Protein AF-A0AA88ISJ6-F1 (afdb_monomer_lite)

Foldseek 3Di:
DEEDDQDEEEEEADLAEDEYEAHAEEYEYEYEQHEYEYEYQHEEY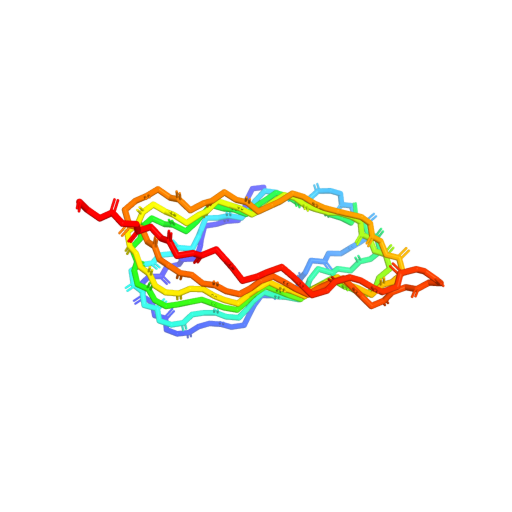EYEYAQEEYEYEYAYYEYEYEYANYYYYYYYHNYFYWYWYHYPDTDTDGDDDDD

Organism: Tachysurus vachellii (NCBI:txid175792)

pLDDT: mean 70.71, std 9.43, range [46.5, 84.38]

Sequence (99 aa):
MFVGGGAEGRLYGGWVEEMFFGGGAEARLYGGKGGGNVCWGRGRGTALWGMGGGNVFWGRGRGKALWGMGGGNVCWGRGRGTALWVGLESSLFKFHSST

Secondary structure (DSSP, 8-state):
-EE--SS-EEEE--SS-EEEEE-SS-EEEEE-TT-EEEEEEEEEEEEEESSS-EEEEEEEEEEEEEESSS-EEEEESS-EEEEEE-SSS-EEEEE----

Radius of gyration: 12.31 Å; chains: 1; bounding box: 25×32×28 Å

Structure (mmCIF, N/CA/C/O backbone):
data_AF-A0AA88ISJ6-F1
#
_entry.id   AF-A0AA88ISJ6-F1
#
loop_
_atom_site.group_PDB
_atom_site.id
_atom_site.type_symbol
_atom_site.label_atom_id
_atom_site.label_alt_id
_atom_site.label_comp_id
_atom_site.label_asym_id
_atom_site.label_entity_id
_atom_site.label_seq_id
_atom_site.pdbx_PDB_ins_code
_atom_site.Cartn_x
_atom_site.Cartn_y
_atom_site.Cartn_z
_atom_site.occupancy
_atom_site.B_iso_or_equiv
_atom_site.auth_seq_id
_atom_site.auth_comp_id
_atom_site.auth_asym_id
_atom_site.auth_atom_id
_atom_site.pdbx_PDB_model_num
ATOM 1 N N . MET A 1 1 ? 5.151 7.468 11.978 1.00 52.34 1 MET A N 1
ATOM 2 C CA . MET A 1 1 ? 4.047 6.505 12.187 1.00 52.34 1 MET A CA 1
ATOM 3 C C . MET A 1 1 ? 2.744 7.234 11.920 1.00 52.34 1 MET A C 1
ATOM 5 O O . MET A 1 1 ? 2.496 8.232 12.580 1.00 52.34 1 MET A O 1
ATOM 9 N N . PHE A 1 2 ? 1.951 6.773 10.952 1.00 60.44 2 PHE A N 1
ATOM 10 C CA . PHE A 1 2 ? 0.643 7.351 10.626 1.00 60.44 2 PHE A CA 1
ATOM 11 C C . PHE A 1 2 ? -0.460 6.320 10.896 1.00 60.44 2 PHE A C 1
ATOM 13 O O . PHE A 1 2 ? -0.362 5.172 10.463 1.00 60.44 2 PHE A O 1
ATOM 20 N N . VAL A 1 3 ? -1.514 6.717 11.610 1.00 61.09 3 VAL A N 1
ATOM 21 C CA . VAL A 1 3 ? -2.679 5.864 11.887 1.00 61.09 3 VAL A CA 1
ATOM 22 C C . VAL A 1 3 ? -3.878 6.465 11.168 1.00 61.09 3 VAL A C 1
ATOM 24 O O . VAL A 1 3 ? -4.308 7.570 11.490 1.00 61.09 3 VAL A O 1
ATOM 27 N N . GLY A 1 4 ? -4.399 5.761 10.164 1.00 57.62 4 GLY A N 1
ATOM 28 C CA . GLY A 1 4 ? -5.610 6.176 9.465 1.00 57.62 4 GLY A CA 1
ATOM 29 C C . GLY A 1 4 ? -6.830 5.926 10.346 1.00 57.62 4 GLY A C 1
ATOM 30 O O . GLY A 1 4 ? -7.136 4.775 10.663 1.00 57.62 4 GLY A O 1
ATOM 31 N N . GLY A 1 5 ? -7.524 6.995 10.743 1.00 48.41 5 GLY A N 1
ATOM 32 C CA . GLY A 1 5 ? -8.836 6.902 11.390 1.00 48.41 5 GLY A CA 1
ATOM 33 C C . GLY A 1 5 ? -9.842 6.182 10.486 1.00 48.41 5 GLY A C 1
ATOM 34 O O . GLY A 1 5 ? -9.687 6.189 9.271 1.00 48.41 5 GLY A O 1
ATOM 35 N N . GLY A 1 6 ? -10.854 5.534 11.073 1.00 54.28 6 GLY A N 1
ATOM 36 C CA . GLY A 1 6 ? -11.773 4.585 10.417 1.00 54.28 6 GLY A CA 1
ATOM 37 C C . GLY A 1 6 ? -12.694 5.117 9.305 1.00 54.28 6 GLY A C 1
ATOM 38 O O . GLY A 1 6 ? -13.729 4.505 9.067 1.00 54.28 6 GLY A O 1
ATOM 39 N N . ALA A 1 7 ? -12.346 6.218 8.643 1.00 55.44 7 ALA A N 1
ATOM 40 C CA . ALA A 1 7 ? -13.016 6.747 7.462 1.00 55.44 7 ALA A CA 1
ATOM 41 C C . ALA A 1 7 ? -12.212 6.431 6.190 1.00 55.44 7 ALA A C 1
ATOM 43 O O . ALA A 1 7 ? -11.010 6.157 6.245 1.00 55.44 7 ALA A O 1
ATOM 44 N N . GLU A 1 8 ? -12.874 6.483 5.035 1.00 65.19 8 GLU A N 1
ATOM 45 C CA . GLU A 1 8 ? -12.186 6.353 3.755 1.00 65.19 8 GLU A CA 1
ATOM 46 C C . GLU A 1 8 ? -11.172 7.486 3.572 1.00 65.19 8 GLU A C 1
ATOM 48 O O . GLU A 1 8 ? -11.498 8.661 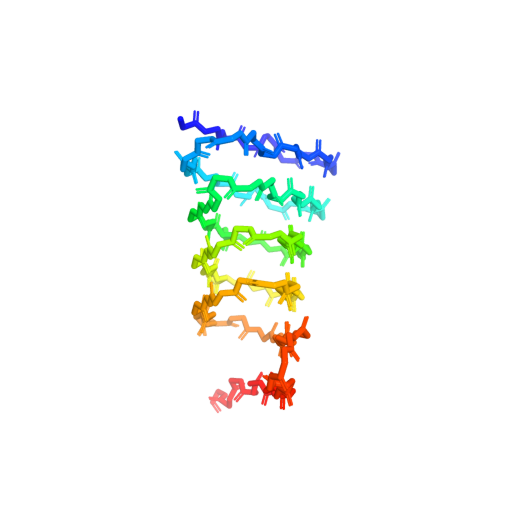3.737 1.00 65.19 8 GLU A O 1
ATOM 53 N N . GLY A 1 9 ? -9.927 7.144 3.243 1.00 65.56 9 GLY A N 1
ATOM 54 C CA . GLY A 1 9 ? -8.834 8.114 3.214 1.00 65.56 9 GLY A CA 1
ATOM 55 C C . GLY A 1 9 ? -7.836 7.863 2.093 1.00 65.56 9 GLY A C 1
ATOM 56 O O . GLY A 1 9 ? -7.626 6.724 1.666 1.00 65.56 9 GLY A O 1
ATOM 57 N N . ARG A 1 10 ? -7.206 8.941 1.616 1.00 73.12 10 ARG A N 1
ATOM 58 C CA . ARG A 1 10 ? -5.986 8.878 0.803 1.00 73.12 10 ARG A CA 1
ATOM 59 C C . ARG A 1 10 ? -4.817 9.328 1.661 1.00 73.12 10 ARG A C 1
ATOM 61 O O . ARG A 1 10 ? -4.861 10.424 2.208 1.00 73.12 10 ARG A O 1
ATOM 68 N N . LEU A 1 11 ? -3.786 8.503 1.755 1.00 71.00 11 LEU A N 1
ATOM 69 C CA . LEU A 1 11 ? -2.513 8.896 2.347 1.00 71.00 11 LEU A CA 1
ATOM 70 C C . LEU A 1 11 ? -1.414 8.851 1.292 1.00 71.00 11 LEU A C 1
ATOM 72 O O . LEU A 1 11 ? -1.422 7.981 0.421 1.00 71.00 11 LEU A O 1
ATOM 76 N N . TYR A 1 12 ? -0.466 9.774 1.405 1.00 72.25 12 TYR A N 1
ATOM 77 C CA . TYR A 1 12 ? 0.698 9.873 0.535 1.00 72.25 12 TYR A CA 1
ATOM 78 C C . TYR A 1 12 ? 1.947 9.745 1.399 1.00 72.25 12 TYR A C 1
ATOM 80 O O . TYR A 1 12 ? 2.118 10.527 2.330 1.00 72.25 12 TYR A O 1
ATOM 88 N N . GLY A 1 13 ? 2.777 8.749 1.107 1.00 65.81 13 GLY A N 1
ATOM 89 C CA . GLY A 1 13 ? 4.081 8.578 1.731 1.00 65.81 13 GLY A CA 1
ATOM 90 C C . GLY A 1 13 ? 5.148 9.384 1.003 1.00 65.81 13 GLY A C 1
ATOM 91 O O . GLY A 1 13 ? 5.095 9.535 -0.222 1.00 65.81 13 GLY A O 1
ATOM 92 N N . GLY A 1 14 ? 6.104 9.920 1.755 1.00 65.69 14 GLY A N 1
ATOM 93 C CA . GLY A 1 14 ? 7.147 10.793 1.232 1.00 65.69 14 GLY A CA 1
ATOM 94 C C . GLY A 1 14 ? 8.390 10.072 0.695 1.00 65.69 14 GLY A C 1
ATOM 95 O O . GLY A 1 14 ? 8.355 8.970 0.140 1.00 65.69 14 GLY A O 1
ATOM 96 N N . TRP A 1 15 ? 9.527 10.750 0.841 1.00 65.50 15 TRP A N 1
ATOM 97 C CA . TRP A 1 15 ? 10.866 10.260 0.483 1.00 65.50 15 TRP A CA 1
ATOM 98 C C . TRP A 1 15 ? 11.499 9.378 1.561 1.00 65.50 15 TRP A C 1
ATOM 100 O O . TRP A 1 15 ? 12.598 8.873 1.362 1.00 65.50 15 TRP A O 1
ATOM 110 N N . VAL A 1 16 ? 10.813 9.200 2.687 1.00 61.22 16 VAL A N 1
ATOM 111 C CA . VAL A 1 16 ? 11.276 8.433 3.843 1.00 61.22 16 VAL A CA 1
ATOM 112 C C . VAL A 1 16 ? 10.442 7.170 4.014 1.00 61.22 16 VAL A C 1
ATOM 114 O O . VAL A 1 16 ? 9.285 7.125 3.594 1.00 61.22 16 VAL A O 1
ATOM 117 N N . GLU A 1 17 ? 11.036 6.152 4.634 1.00 68.69 17 GLU A N 1
ATOM 118 C CA . GLU A 1 17 ? 10.319 4.943 5.025 1.00 68.69 17 GLU A CA 1
ATOM 119 C C . GLU A 1 17 ? 9.297 5.262 6.116 1.00 68.69 17 GLU A C 1
ATOM 121 O O . GLU A 1 17 ? 9.627 5.776 7.187 1.00 68.69 17 GLU A O 1
ATOM 126 N N . GLU A 1 18 ? 8.036 4.933 5.860 1.00 69.38 18 GLU A N 1
ATOM 127 C CA . GLU A 1 18 ? 6.944 5.216 6.786 1.00 69.38 18 GLU A CA 1
ATOM 128 C C . GLU A 1 18 ? 6.188 3.941 7.159 1.00 69.38 18 GLU A C 1
ATOM 130 O O . GLU A 1 18 ? 6.017 3.031 6.347 1.00 69.38 18 GLU A O 1
ATOM 135 N N . MET A 1 19 ? 5.704 3.882 8.404 1.00 68.88 19 MET A N 1
ATOM 136 C CA . MET A 1 19 ? 4.786 2.839 8.862 1.00 68.88 19 MET A CA 1
ATOM 137 C C . MET A 1 19 ? 3.356 3.385 8.942 1.00 68.88 19 MET A C 1
ATOM 139 O O . MET A 1 19 ? 3.114 4.367 9.659 1.00 68.88 19 MET A O 1
ATOM 143 N N . PHE A 1 20 ? 2.424 2.733 8.240 1.00 72.06 20 PHE A N 1
ATOM 144 C CA . PHE A 1 20 ? 1.004 3.092 8.202 1.00 72.06 20 PHE A CA 1
ATOM 145 C C . PHE A 1 20 ? 0.103 1.979 8.743 1.00 72.06 20 PHE A C 1
ATOM 147 O O . PHE A 1 20 ? 0.252 0.813 8.376 1.00 72.06 20 PHE A O 1
ATOM 154 N N . PHE A 1 21 ? -0.892 2.354 9.547 1.00 70.44 21 PHE A N 1
ATOM 155 C CA . PHE A 1 21 ? -1.961 1.456 9.980 1.00 70.44 21 PHE A CA 1
ATOM 156 C C . PHE A 1 21 ? -3.295 1.854 9.342 1.00 70.44 21 PHE A C 1
ATOM 158 O O . PHE A 1 21 ? -3.842 2.917 9.637 1.00 70.44 21 PHE A O 1
ATOM 165 N N . GLY A 1 22 ? -3.815 0.987 8.470 1.00 63.16 22 GLY A N 1
ATOM 166 C CA . GLY A 1 22 ? -5.130 1.127 7.853 1.00 63.16 22 GLY A CA 1
ATOM 167 C C . GLY A 1 22 ? -6.236 0.699 8.817 1.00 63.16 22 GLY A C 1
ATOM 168 O O . GLY A 1 22 ? -6.276 -0.460 9.248 1.00 63.16 22 GLY A O 1
ATOM 169 N N . GLY A 1 23 ? -7.113 1.645 9.164 1.00 61.28 23 GLY A N 1
ATOM 170 C CA . GLY A 1 23 ? -8.328 1.411 9.946 1.00 61.28 23 GLY A CA 1
ATOM 171 C C . GLY A 1 23 ? -9.384 0.579 9.201 1.00 61.28 23 GLY A C 1
ATOM 172 O O . GLY A 1 23 ? -9.180 0.154 8.074 1.00 61.28 23 GLY A O 1
ATOM 173 N N . GLY A 1 24 ? -10.534 0.335 9.837 1.00 61.41 24 GLY A N 1
ATOM 174 C CA . GLY A 1 24 ? -11.566 -0.617 9.385 1.00 61.41 24 GLY A CA 1
ATOM 175 C C . GLY A 1 24 ? -12.281 -0.350 8.042 1.00 61.41 24 GLY A C 1
ATOM 176 O O . GLY A 1 24 ? -13.066 -1.204 7.623 1.00 61.41 24 GLY A O 1
ATOM 177 N N . ALA A 1 25 ? -12.058 0.800 7.397 1.00 65.25 25 ALA A N 1
ATOM 178 C CA . ALA A 1 25 ? -12.787 1.294 6.215 1.00 65.25 25 ALA A CA 1
ATOM 179 C C . ALA A 1 25 ? -11.908 1.354 4.954 1.00 65.25 25 ALA A C 1
ATOM 181 O O . ALA A 1 25 ? -10.699 1.199 5.050 1.00 65.25 25 ALA A O 1
ATOM 182 N N . GLU A 1 26 ? -12.487 1.569 3.765 1.00 72.31 26 GLU A N 1
ATOM 183 C CA . GLU A 1 26 ? -11.718 1.559 2.511 1.00 72.31 26 GLU A CA 1
ATOM 184 C C . GLU A 1 26 ? -10.693 2.695 2.410 1.00 72.31 26 GLU A C 1
ATOM 186 O O . GLU A 1 26 ? -11.065 3.853 2.292 1.00 72.31 26 GLU A O 1
ATOM 191 N N . ALA A 1 27 ? -9.393 2.402 2.372 1.00 73.31 27 ALA A N 1
ATOM 192 C CA . ALA A 1 27 ? -8.376 3.450 2.225 1.00 73.31 27 ALA A CA 1
ATOM 193 C C . ALA A 1 27 ? -7.333 3.121 1.161 1.00 73.31 27 ALA A C 1
ATOM 195 O O . ALA A 1 27 ? -7.059 1.964 0.819 1.00 73.31 27 ALA A O 1
ATOM 196 N N . ARG A 1 28 ? -6.781 4.194 0.598 1.00 78.62 28 ARG A N 1
ATOM 197 C CA . ARG A 1 28 ? -5.777 4.162 -0.458 1.00 78.62 28 ARG A CA 1
ATOM 198 C C . ARG A 1 28 ? -4.499 4.804 0.058 1.00 78.62 28 ARG A C 1
ATOM 200 O O . ARG A 1 28 ? -4.521 5.949 0.497 1.00 78.62 28 ARG A O 1
ATOM 207 N N . LEU A 1 29 ? -3.397 4.077 -0.013 1.00 78.12 29 LEU A N 1
ATOM 208 C CA . LEU A 1 29 ? -2.073 4.602 0.286 1.00 78.12 29 LEU A CA 1
ATOM 209 C C . LE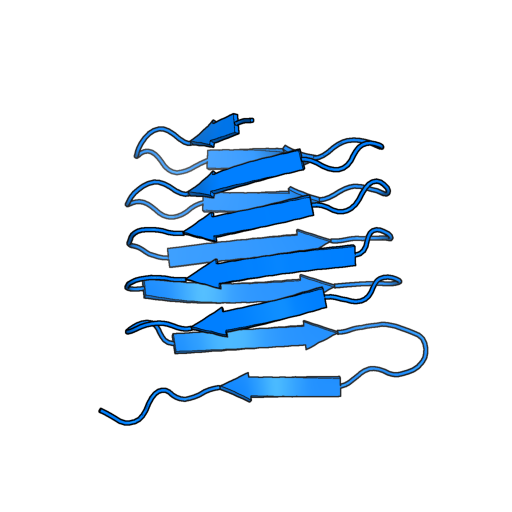U A 1 29 ? -1.258 4.692 -1.000 1.00 78.12 29 LEU A C 1
ATOM 211 O O . LEU A 1 29 ? -1.238 3.745 -1.784 1.00 78.12 29 LEU A O 1
ATOM 215 N N . TYR A 1 30 ? -0.560 5.807 -1.166 1.00 77.81 30 TYR A N 1
ATOM 216 C CA . TYR A 1 30 ? 0.379 6.059 -2.248 1.00 77.81 30 TYR A CA 1
ATOM 217 C C . TYR A 1 30 ? 1.765 6.286 -1.648 1.00 77.81 30 TYR A C 1
ATOM 219 O O . TYR A 1 30 ? 2.073 7.377 -1.189 1.00 77.81 30 TYR A O 1
ATOM 227 N N . GLY A 1 31 ? 2.594 5.253 -1.603 1.00 71.06 31 GLY A N 1
ATOM 228 C CA . GLY A 1 31 ? 3.982 5.345 -1.190 1.00 71.06 31 GLY A CA 1
ATOM 229 C C . GLY A 1 31 ? 4.854 6.019 -2.250 1.00 71.06 31 GLY A C 1
ATOM 230 O O . GLY A 1 31 ? 4.815 5.675 -3.437 1.00 71.06 31 GLY A O 1
ATOM 231 N N . GLY A 1 32 ? 5.645 6.991 -1.801 1.00 68.12 32 GLY A N 1
ATOM 232 C CA . GLY A 1 32 ? 6.634 7.695 -2.605 1.00 68.12 32 GLY A CA 1
ATOM 233 C C . GLY A 1 32 ? 7.928 6.902 -2.794 1.00 68.12 32 GLY A C 1
ATOM 234 O O . GLY A 1 32 ? 7.960 5.668 -2.760 1.00 68.12 32 GLY A O 1
ATOM 235 N N . LYS A 1 33 ? 9.027 7.626 -3.024 1.00 70.56 33 LYS A N 1
ATOM 236 C CA . LYS A 1 33 ? 10.345 7.035 -3.298 1.00 70.56 33 LYS A CA 1
ATOM 237 C C . LYS A 1 33 ? 10.965 6.354 -2.071 1.00 70.56 33 LYS A C 1
ATOM 239 O O . LYS A 1 33 ? 11.793 5.471 -2.243 1.00 70.56 33 LYS A O 1
ATOM 244 N N . GLY A 1 34 ? 10.545 6.747 -0.866 1.00 67.31 34 GLY A N 1
ATOM 245 C CA . GLY A 1 34 ? 11.100 6.256 0.396 1.00 67.31 34 GLY A CA 1
ATOM 246 C C . GLY A 1 34 ? 10.711 4.833 0.763 1.00 67.31 34 GLY A C 1
ATOM 247 O O . GLY A 1 34 ? 11.348 4.249 1.621 1.00 67.31 34 GLY A O 1
ATOM 248 N N . GLY A 1 35 ? 9.701 4.250 0.114 1.00 70.00 35 GLY A N 1
ATOM 249 C CA . GLY A 1 35 ? 9.204 2.949 0.544 1.00 70.00 35 GLY A CA 1
ATOM 250 C C . GLY A 1 35 ? 8.456 3.001 1.882 1.00 70.00 35 GLY A C 1
ATOM 251 O O . GLY A 1 35 ? 8.225 4.073 2.432 1.00 70.00 35 GLY A O 1
ATOM 252 N N . GLY A 1 36 ? 7.977 1.866 2.388 1.00 76.50 36 GLY A N 1
ATOM 253 C CA . GLY A 1 36 ? 7.296 1.842 3.690 1.00 76.50 36 GLY A CA 1
ATOM 254 C C . GLY A 1 36 ? 6.542 0.557 4.014 1.00 76.50 36 GLY A C 1
ATOM 255 O O . GLY A 1 36 ? 6.288 -0.275 3.147 1.00 76.50 36 GLY A O 1
ATOM 256 N N . ASN A 1 37 ? 6.155 0.400 5.278 1.00 78.62 37 ASN A N 1
ATOM 257 C CA . ASN A 1 37 ? 5.411 -0.761 5.761 1.00 78.62 37 ASN A CA 1
ATOM 258 C C . ASN A 1 37 ? 3.971 -0.388 6.098 1.00 78.62 37 ASN A C 1
ATOM 260 O O . ASN A 1 37 ? 3.699 0.632 6.729 1.00 78.62 37 ASN A O 1
ATOM 264 N N . VAL A 1 38 ? 3.029 -1.235 5.709 1.00 78.06 38 VAL A N 1
ATOM 265 C CA . VAL A 1 38 ? 1.605 -0.961 5.872 1.00 78.06 38 VAL A CA 1
ATOM 266 C C . VAL A 1 38 ? 0.909 -2.144 6.507 1.00 78.06 38 VAL A C 1
ATOM 268 O O . VAL A 1 38 ? 1.013 -3.264 6.024 1.00 78.06 38 VAL A O 1
ATOM 271 N N . CYS A 1 39 ? 0.128 -1.883 7.546 1.00 78.12 39 CYS A N 1
ATOM 272 C CA . CYS A 1 39 ? -0.661 -2.887 8.238 1.00 78.12 39 CYS A CA 1
ATOM 273 C C . CYS A 1 39 ? -2.141 -2.515 8.199 1.00 78.12 39 CYS A C 1
ATOM 275 O O . CYS A 1 39 ? -2.583 -1.549 8.813 1.00 78.12 39 CYS A O 1
ATOM 277 N N . TRP A 1 40 ? -2.929 -3.315 7.498 1.00 76.56 40 TRP A N 1
ATOM 278 C CA . TRP A 1 40 ? -4.379 -3.223 7.449 1.00 76.56 40 TRP A CA 1
ATOM 279 C C . TRP A 1 40 ? -5.002 -4.168 8.466 1.00 76.56 40 TRP A C 1
ATOM 281 O O . TRP A 1 40 ? -4.898 -5.385 8.324 1.00 76.56 40 TRP A O 1
ATOM 291 N N . GLY A 1 41 ? -5.681 -3.630 9.479 1.00 70.44 41 GLY A N 1
ATOM 292 C CA . GLY A 1 41 ? -6.323 -4.458 10.504 1.00 70.44 41 GLY A CA 1
ATOM 293 C C . GLY A 1 41 ? -7.560 -5.182 9.968 1.00 70.44 41 GLY A C 1
ATOM 294 O O . GLY A 1 41 ? -7.638 -6.415 9.968 1.00 70.44 41 GLY A O 1
ATOM 295 N N . ARG A 1 42 ? -8.537 -4.414 9.476 1.00 72.50 42 ARG A N 1
ATOM 296 C CA . ARG A 1 42 ? -9.804 -4.925 8.940 1.00 72.50 42 ARG A CA 1
ATOM 297 C C . ARG A 1 42 ? -10.258 -4.070 7.753 1.00 72.50 42 ARG A C 1
ATOM 299 O O . ARG A 1 42 ? -9.955 -2.890 7.731 1.00 72.50 42 ARG A O 1
ATOM 306 N N . GLY A 1 43 ? -10.987 -4.641 6.794 1.00 73.38 43 GLY A N 1
ATOM 307 C CA . GLY A 1 43 ? -11.623 -3.866 5.714 1.00 73.38 43 GLY A CA 1
ATOM 308 C C . GLY A 1 43 ? -10.998 -4.058 4.333 1.00 73.38 43 GL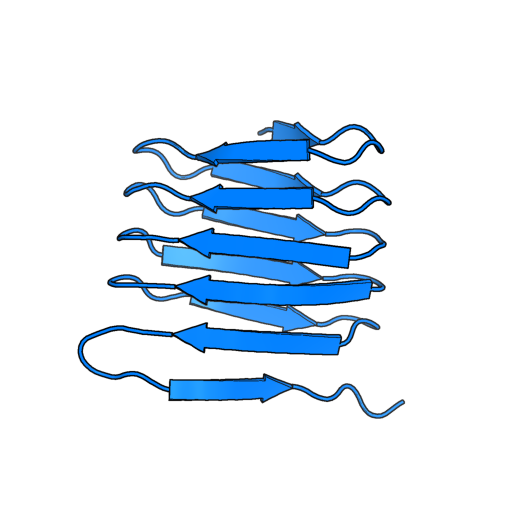Y A C 1
ATOM 309 O O . GLY A 1 43 ? -10.387 -5.092 4.050 1.00 73.38 43 GLY A O 1
ATOM 310 N N . ARG A 1 44 ? -11.221 -3.105 3.428 1.00 75.56 44 ARG A N 1
ATOM 311 C CA . ARG A 1 44 ? -10.672 -3.132 2.068 1.00 75.56 44 ARG A CA 1
ATOM 312 C C . ARG A 1 44 ? -9.603 -2.066 1.910 1.00 75.56 44 ARG A C 1
ATOM 314 O O . ARG A 1 44 ? -9.732 -0.996 2.469 1.00 75.56 44 ARG A O 1
ATOM 321 N N . GLY A 1 45 ? -8.540 -2.341 1.166 1.00 76.50 45 GLY A N 1
ATOM 322 C CA . GLY A 1 45 ? -7.457 -1.369 1.027 1.00 76.50 45 GLY A CA 1
ATOM 323 C C . GLY A 1 45 ? -6.739 -1.475 -0.301 1.00 76.50 45 GLY A C 1
ATOM 324 O O . GLY A 1 45 ? -6.683 -2.545 -0.906 1.00 76.50 45 GLY A O 1
ATOM 325 N N . THR A 1 46 ? -6.182 -0.363 -0.764 1.00 82.12 46 THR A N 1
ATOM 326 C CA . THR A 1 46 ? -5.258 -0.353 -1.900 1.00 82.12 46 THR A CA 1
ATOM 327 C C . THR A 1 46 ? -3.966 0.339 -1.489 1.00 82.12 46 THR A C 1
ATOM 329 O O . THR A 1 46 ? -4.012 1.460 -0.996 1.00 82.12 46 THR A O 1
ATOM 332 N N . ALA A 1 47 ? -2.825 -0.311 -1.688 1.00 79.81 47 ALA A N 1
ATOM 333 C CA . ALA A 1 47 ? -1.509 0.284 -1.485 1.00 79.81 47 ALA A CA 1
ATOM 334 C C . ALA A 1 47 ? -0.764 0.329 -2.824 1.00 79.81 47 ALA A C 1
ATOM 336 O O . ALA A 1 47 ? -0.672 -0.688 -3.509 1.00 79.81 47 ALA A O 1
ATOM 337 N N . LEU A 1 48 ? -0.281 1.506 -3.209 1.00 77.38 48 LEU A N 1
ATOM 338 C CA . LEU A 1 48 ? 0.500 1.748 -4.420 1.00 77.38 48 LEU A CA 1
ATOM 339 C C . LEU A 1 48 ? 1.867 2.303 -4.030 1.00 77.38 48 LEU A C 1
ATOM 341 O O . LEU A 1 48 ? 1.906 3.311 -3.341 1.00 77.38 48 LEU A O 1
ATOM 345 N N . TRP A 1 49 ? 2.958 1.736 -4.533 1.00 79.00 49 TRP A N 1
ATOM 346 C CA . TRP A 1 49 ? 4.288 2.349 -4.495 1.00 79.00 49 TRP A CA 1
ATOM 347 C C . TRP A 1 49 ? 4.798 2.613 -5.907 1.00 79.00 49 TRP A C 1
ATOM 349 O O . TRP A 1 49 ? 4.733 1.737 -6.764 1.00 79.00 49 TRP A O 1
ATOM 359 N N . GLY A 1 50 ? 5.315 3.820 -6.149 1.00 68.94 50 GLY A N 1
ATOM 360 C CA . GLY A 1 50 ? 5.832 4.218 -7.465 1.00 68.94 50 GLY A CA 1
ATOM 361 C C . GLY A 1 50 ? 7.272 3.763 -7.729 1.00 68.94 50 GLY A C 1
ATOM 362 O O . GLY A 1 50 ? 7.528 3.014 -8.667 1.00 68.94 50 GLY A O 1
ATOM 363 N N . MET A 1 51 ? 8.214 4.223 -6.902 1.00 69.19 51 MET A N 1
ATOM 364 C CA . MET A 1 51 ? 9.649 3.899 -7.012 1.00 69.19 51 MET A CA 1
ATOM 365 C C . MET A 1 51 ? 10.210 3.215 -5.760 1.00 69.19 51 MET A C 1
ATOM 367 O O . MET A 1 51 ? 11.212 2.517 -5.856 1.00 69.19 51 MET A O 1
ATOM 371 N N . GLY A 1 52 ? 9.596 3.429 -4.593 1.00 69.31 52 GLY A N 1
ATOM 372 C CA . GLY A 1 52 ? 10.029 2.818 -3.338 1.00 69.31 52 GLY A CA 1
ATOM 373 C C . GLY A 1 52 ? 9.531 1.383 -3.180 1.00 69.31 52 GLY A C 1
ATOM 374 O O . GLY A 1 52 ? 8.538 0.983 -3.788 1.00 69.31 52 GLY A O 1
ATOM 375 N N . GLY A 1 53 ? 10.218 0.611 -2.342 1.00 73.00 53 GLY A N 1
ATOM 376 C CA . GLY A 1 53 ? 9.783 -0.723 -1.947 1.00 73.00 53 GLY A CA 1
ATOM 377 C C . GLY A 1 53 ? 9.017 -0.728 -0.627 1.00 73.00 53 GLY A C 1
ATOM 378 O O . GLY A 1 53 ? 9.186 0.163 0.193 1.00 73.00 53 GLY A O 1
ATOM 379 N N . GLY A 1 54 ? 8.159 -1.710 -0.379 1.00 76.06 54 GLY A N 1
ATOM 380 C CA . GLY A 1 54 ? 7.389 -1.714 0.865 1.00 76.06 54 GLY A CA 1
ATOM 381 C C . GLY A 1 54 ? 6.760 -3.048 1.194 1.00 76.06 54 GLY A C 1
ATOM 382 O O . GLY A 1 54 ? 6.537 -3.852 0.298 1.00 76.06 54 GLY A O 1
ATOM 383 N N . ASN A 1 55 ? 6.459 -3.301 2.465 1.00 79.56 55 ASN A N 1
ATOM 384 C CA . ASN A 1 55 ? 5.734 -4.507 2.854 1.00 79.56 55 ASN A CA 1
ATOM 385 C C . ASN A 1 55 ? 4.301 -4.157 3.233 1.00 79.56 55 ASN A C 1
ATOM 387 O O . ASN A 1 55 ? 4.063 -3.177 3.939 1.00 79.56 55 ASN A O 1
ATOM 391 N N . VAL A 1 56 ? 3.338 -4.975 2.809 1.00 78.50 56 VAL A N 1
ATOM 392 C CA . VAL A 1 56 ? 1.948 -4.814 3.238 1.00 78.50 56 VAL A CA 1
ATOM 393 C C . VAL A 1 56 ? 1.419 -6.064 3.902 1.00 78.50 56 VAL A C 1
ATOM 395 O O . VAL A 1 56 ? 1.480 -7.157 3.348 1.00 78.50 56 VAL A O 1
ATOM 398 N N . PHE A 1 57 ? 0.812 -5.877 5.063 1.00 79.12 57 PHE A N 1
ATOM 399 C CA . PHE A 1 57 ? 0.067 -6.893 5.775 1.00 79.12 57 PHE A CA 1
ATOM 400 C C . PHE A 1 57 ? -1.428 -6.565 5.774 1.00 79.12 57 PHE A C 1
ATOM 402 O O . PHE A 1 57 ? -1.825 -5.457 6.126 1.00 79.12 57 PHE A O 1
ATOM 409 N N . TRP A 1 58 ? -2.272 -7.544 5.447 1.00 80.25 58 TRP A N 1
ATOM 410 C CA . TRP A 1 58 ? -3.724 -7.479 5.632 1.00 80.25 58 TRP A CA 1
ATOM 411 C C . TRP A 1 58 ? -4.185 -8.528 6.640 1.00 80.25 58 TRP A C 1
ATOM 413 O O . TRP A 1 58 ? -4.208 -9.717 6.334 1.00 80.25 58 TRP A O 1
ATOM 423 N N . GLY A 1 59 ? -4.647 -8.089 7.809 1.00 73.94 59 GLY A N 1
ATOM 424 C CA . GLY A 1 59 ? -5.172 -8.946 8.870 1.00 73.94 59 GLY A CA 1
ATOM 425 C C . GLY A 1 59 ? -6.477 -9.642 8.481 1.00 73.94 59 GLY A C 1
ATOM 426 O O . GLY A 1 59 ? -6.518 -10.866 8.351 1.00 73.94 59 GLY A O 1
ATOM 427 N N . ARG A 1 60 ? -7.565 -8.884 8.285 1.00 74.81 60 ARG A N 1
ATOM 428 C CA . ARG A 1 60 ? -8.893 -9.436 7.954 1.00 74.81 60 ARG A CA 1
ATOM 429 C C . ARG A 1 60 ? -9.617 -8.576 6.918 1.00 74.81 60 ARG A C 1
ATOM 431 O O . ARG A 1 60 ? -10.289 -7.608 7.263 1.00 74.81 60 ARG A O 1
ATOM 438 N N . GLY A 1 61 ? -9.515 -8.920 5.636 1.00 74.81 61 GLY A N 1
ATOM 439 C CA . GLY A 1 61 ? -10.021 -8.020 4.601 1.00 74.81 61 GLY A CA 1
ATOM 440 C C . GLY A 1 61 ? -9.680 -8.386 3.166 1.00 74.81 61 GLY A C 1
ATOM 441 O O . GLY A 1 61 ? -9.154 -9.466 2.908 1.00 74.81 61 GLY A O 1
ATOM 442 N N . ARG A 1 62 ? -9.990 -7.486 2.225 1.00 79.00 62 ARG A N 1
ATOM 443 C CA . ARG A 1 62 ? -9.545 -7.628 0.833 1.00 79.00 62 ARG A CA 1
ATOM 444 C C . ARG A 1 62 ? -8.626 -6.493 0.424 1.00 79.00 62 ARG A C 1
ATOM 446 O O . ARG A 1 62 ? -9.002 -5.339 0.562 1.00 79.00 62 ARG A O 1
ATOM 453 N N . GLY A 1 63 ? -7.461 -6.807 -0.118 1.00 78.88 63 GLY A N 1
ATOM 454 C CA . GLY A 1 63 ? -6.501 -5.777 -0.497 1.00 78.88 63 GLY A CA 1
ATOM 455 C C . GLY A 1 63 ? -6.016 -5.887 -1.927 1.00 78.88 63 GLY A C 1
ATOM 456 O O . GLY A 1 63 ? -6.069 -6.950 -2.553 1.00 78.88 63 GLY A O 1
ATOM 457 N N . LYS A 1 64 ? -5.507 -4.766 -2.422 1.00 83.69 64 LYS A N 1
ATOM 458 C CA . LYS A 1 64 ? -4.683 -4.706 -3.623 1.00 83.69 64 LYS A CA 1
ATOM 459 C C . LYS A 1 64 ? -3.374 -4.020 -3.268 1.00 83.69 64 LYS A C 1
ATOM 461 O O . LYS A 1 64 ? -3.397 -2.953 -2.660 1.00 83.69 64 LYS A O 1
ATOM 466 N N . ALA A 1 65 ? -2.260 -4.621 -3.652 1.00 80.81 65 ALA A N 1
ATOM 467 C CA . ALA A 1 65 ? -0.951 -4.001 -3.548 1.00 80.81 65 ALA A CA 1
ATOM 468 C C . ALA A 1 65 ? -0.320 -3.903 -4.938 1.00 80.81 65 ALA A C 1
ATOM 470 O O . ALA A 1 65 ? -0.405 -4.849 -5.723 1.00 80.81 65 ALA A O 1
ATOM 471 N N . LEU A 1 66 ? 0.260 -2.750 -5.244 1.00 80.56 66 LEU A N 1
ATOM 472 C CA . LEU A 1 66 ? 0.956 -2.487 -6.494 1.00 80.56 66 LEU A CA 1
ATOM 473 C C . LEU A 1 66 ? 2.302 -1.834 -6.187 1.00 80.56 66 LEU A C 1
ATOM 475 O O . LEU A 1 66 ? 2.332 -0.812 -5.506 1.00 80.56 66 LEU A O 1
ATOM 479 N N . TRP A 1 67 ? 3.382 -2.375 -6.737 1.00 81.50 67 TRP A N 1
ATOM 480 C CA . TRP A 1 67 ? 4.699 -1.737 -6.738 1.00 81.50 67 TRP A CA 1
ATOM 481 C C . TRP A 1 67 ? 5.140 -1.474 -8.172 1.00 81.50 67 TRP A C 1
ATOM 483 O O . TRP A 1 67 ? 4.987 -2.351 -9.013 1.00 81.50 67 TRP A O 1
ATOM 493 N N . GLY A 1 68 ? 5.657 -0.279 -8.452 1.00 75.06 68 GLY A N 1
ATOM 494 C CA . GLY A 1 68 ? 6.261 0.093 -9.730 1.00 75.06 68 GLY A CA 1
ATOM 495 C C . GLY A 1 68 ? 7.724 -0.356 -9.817 1.00 75.06 68 GLY A C 1
ATOM 496 O O . GLY A 1 68 ? 8.030 -1.542 -9.826 1.00 75.06 68 GLY A O 1
ATOM 497 N N . MET A 1 69 ? 8.656 0.601 -9.810 1.00 73.56 69 MET A N 1
ATOM 498 C CA . MET A 1 69 ? 10.110 0.354 -9.872 1.00 73.56 69 MET A CA 1
ATOM 499 C C . MET A 1 69 ? 10.738 -0.129 -8.544 1.00 73.56 69 MET A C 1
ATOM 501 O O . MET A 1 69 ? 11.954 -0.072 -8.384 1.00 73.56 69 MET A O 1
ATOM 505 N N . GLY A 1 70 ? 9.926 -0.604 -7.596 1.00 72.00 70 GLY A N 1
ATOM 506 C CA . GLY A 1 70 ? 10.357 -1.079 -6.280 1.00 72.00 70 GLY A CA 1
ATOM 507 C C . GLY A 1 70 ? 9.905 -2.512 -5.994 1.00 72.00 70 GLY A C 1
ATOM 508 O O . GLY A 1 70 ? 8.995 -3.039 -6.629 1.00 72.00 70 GLY A O 1
ATOM 509 N N . GLY A 1 71 ? 10.550 -3.148 -5.019 1.00 75.00 71 GLY A N 1
ATOM 510 C CA . GLY A 1 71 ? 10.191 -4.482 -4.534 1.00 75.00 71 GLY A CA 1
ATOM 511 C C . GLY A 1 71 ? 9.356 -4.426 -3.260 1.00 75.00 71 GLY A C 1
ATOM 512 O O . GLY A 1 71 ? 9.332 -3.427 -2.551 1.00 75.00 71 GLY A O 1
ATOM 513 N N . GLY A 1 72 ? 8.679 -5.510 -2.921 1.00 77.50 72 GLY A N 1
ATOM 514 C CA . GLY A 1 72 ?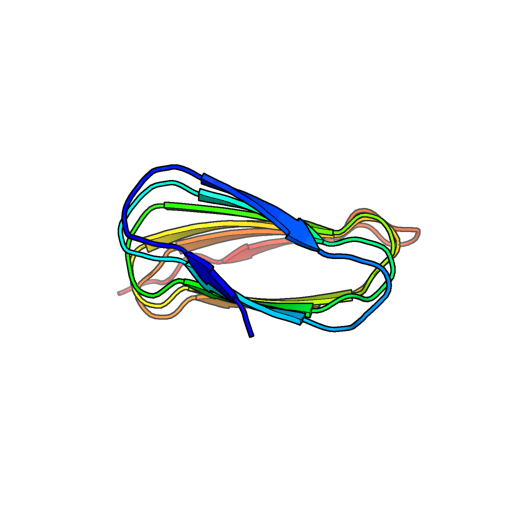 7.895 -5.538 -1.696 1.00 77.50 72 GLY A CA 1
ATOM 515 C C . GLY A 1 72 ? 7.358 -6.911 -1.389 1.00 77.50 72 GLY A C 1
ATOM 516 O O . GLY A 1 72 ? 7.300 -7.754 -2.277 1.00 77.50 72 GLY A O 1
ATOM 517 N N . ASN A 1 73 ? 6.942 -7.125 -0.147 1.00 81.12 73 ASN A N 1
ATOM 518 C CA . ASN A 1 73 ? 6.252 -8.347 0.240 1.00 81.12 73 ASN A CA 1
ATOM 519 C C . ASN A 1 73 ? 4.801 -8.044 0.580 1.00 81.12 73 ASN A C 1
ATOM 521 O O . ASN A 1 73 ? 4.469 -6.989 1.124 1.00 81.12 73 ASN A O 1
ATOM 525 N N . VAL A 1 74 ? 3.925 -9.000 0.289 1.00 80.19 74 VAL A N 1
ATOM 526 C CA . VAL A 1 74 ? 2.532 -8.939 0.713 1.00 80.19 74 VAL A CA 1
ATOM 527 C C . VAL A 1 74 ? 2.226 -10.147 1.588 1.00 80.19 74 VAL A C 1
ATOM 529 O O . VAL A 1 74 ? 2.528 -11.281 1.224 1.00 80.19 74 VAL A O 1
ATOM 532 N N . CYS A 1 75 ? 1.576 -9.905 2.718 1.00 82.12 75 CYS A N 1
ATOM 533 C CA . CYS A 1 75 ? 1.112 -10.939 3.626 1.00 82.12 75 CYS A CA 1
ATOM 534 C C . CYS A 1 75 ? -0.395 -10.792 3.830 1.00 82.12 75 CYS A C 1
ATOM 536 O O . CYS A 1 75 ? -0.889 -9.744 4.250 1.00 82.12 75 CYS A O 1
ATOM 538 N N . TRP A 1 76 ? -1.133 -11.865 3.560 1.00 81.25 76 TRP A N 1
ATOM 539 C CA . TRP A 1 76 ? -2.566 -11.952 3.820 1.00 81.25 76 TRP A CA 1
ATOM 540 C C . TRP A 1 76 ? -2.770 -12.860 5.033 1.00 81.25 76 TRP A C 1
ATOM 542 O O . TRP A 1 76 ? -2.394 -14.024 4.986 1.00 81.25 76 TRP A O 1
ATOM 552 N N . GLY A 1 77 ? -3.338 -12.333 6.118 1.00 82.00 77 GLY A N 1
ATOM 553 C CA . GLY A 1 77 ? -3.762 -13.116 7.279 1.00 82.00 77 GLY A CA 1
ATOM 554 C C . GLY A 1 77 ? -5.016 -13.933 6.952 1.00 82.00 77 GLY A C 1
ATOM 555 O O . GLY A 1 77 ? -4.998 -14.829 6.119 1.00 82.00 77 GLY A O 1
ATOM 556 N N . ARG A 1 78 ? -6.164 -13.578 7.544 1.00 80.25 78 ARG A N 1
ATOM 557 C CA . ARG A 1 78 ? -7.483 -14.124 7.137 1.00 80.25 78 ARG A CA 1
ATOM 558 C C . ARG A 1 78 ? -8.082 -13.382 5.936 1.00 80.25 78 ARG A C 1
ATOM 560 O O . ARG A 1 78 ? -9.245 -13.581 5.589 1.00 80.25 78 ARG A O 1
ATOM 567 N N . GLY A 1 79 ? -7.330 -12.445 5.365 1.00 73.62 79 GLY A N 1
ATOM 568 C CA . GLY A 1 79 ? -7.720 -11.683 4.190 1.00 73.62 79 GLY A CA 1
ATOM 569 C C . GLY A 1 79 ? -7.402 -12.390 2.874 1.00 73.62 79 GLY A C 1
ATOM 570 O O . GLY A 1 79 ? -6.784 -13.448 2.836 1.00 73.62 79 GLY A O 1
ATOM 571 N N . ARG A 1 80 ? -7.824 -11.779 1.768 1.00 80.75 80 ARG A N 1
ATOM 572 C CA . ARG A 1 80 ? -7.463 -12.195 0.405 1.00 80.75 80 ARG A CA 1
ATOM 573 C C . ARG A 1 80 ? -7.066 -10.984 -0.411 1.00 80.75 80 ARG A C 1
ATOM 575 O O . ARG A 1 80 ? -7.548 -9.886 -0.151 1.00 80.75 80 ARG A O 1
ATOM 582 N N . GLY A 1 81 ? -6.286 -11.171 -1.460 1.00 80.69 81 GLY A N 1
ATOM 583 C CA . GLY A 1 81 ? -6.001 -10.042 -2.319 1.00 80.69 81 GLY A CA 1
ATOM 584 C C . GLY A 1 81 ? -5.119 -10.355 -3.496 1.00 80.69 81 GLY A C 1
ATOM 585 O O . GLY A 1 81 ? -4.880 -11.503 -3.864 1.00 80.69 81 GLY A O 1
ATOM 586 N N . THR A 1 82 ? -4.692 -9.284 -4.137 1.00 84.38 82 THR A N 1
ATOM 587 C CA . THR A 1 82 ? -3.859 -9.346 -5.328 1.00 84.38 82 THR A CA 1
ATOM 588 C C . THR A 1 82 ? -2.668 -8.444 -5.112 1.00 84.38 82 THR A C 1
ATOM 590 O O . THR A 1 82 ? -2.833 -7.306 -4.672 1.00 84.38 82 THR A O 1
ATOM 593 N N . ALA A 1 83 ? -1.490 -8.962 -5.423 1.00 82.00 83 ALA A N 1
ATOM 594 C CA . ALA A 1 83 ? -0.283 -8.172 -5.476 1.00 82.00 83 ALA A CA 1
ATOM 595 C C . ALA A 1 83 ? 0.265 -8.190 -6.901 1.00 82.00 83 ALA A C 1
ATOM 597 O O . ALA A 1 83 ? 0.294 -9.233 -7.559 1.00 82.00 83 ALA A O 1
ATOM 598 N N . LEU A 1 84 ? 0.636 -7.012 -7.382 1.00 80.81 84 LEU A N 1
ATOM 599 C CA . LEU A 1 84 ? 1.261 -6.827 -8.678 1.00 80.81 84 LEU A CA 1
ATOM 600 C C . LEU A 1 84 ? 2.559 -6.046 -8.480 1.00 80.81 84 LEU A C 1
ATOM 602 O O . LEU A 1 84 ? 2.567 -4.987 -7.857 1.00 80.81 84 LEU A O 1
ATOM 606 N N . TRP A 1 85 ? 3.638 -6.566 -9.042 1.00 80.94 85 TRP A N 1
ATOM 607 C CA . TRP A 1 85 ? 4.896 -5.851 -9.189 1.00 80.94 85 TRP A CA 1
ATOM 608 C C . TRP A 1 85 ? 5.052 -5.531 -10.672 1.00 80.94 85 TRP A C 1
ATOM 610 O O . TRP A 1 85 ? 4.977 -6.430 -11.507 1.00 80.94 85 TRP A O 1
ATOM 620 N N . VAL A 1 86 ? 5.190 -4.252 -10.999 1.00 71.56 86 VAL A N 1
ATOM 621 C CA . VAL A 1 86 ? 5.359 -3.720 -12.355 1.00 71.56 86 VAL A CA 1
ATOM 622 C C . VAL A 1 86 ? 6.676 -2.956 -12.413 1.00 71.56 86 VAL A C 1
ATOM 624 O O . VAL A 1 86 ? 6.717 -1.734 -12.309 1.00 71.56 86 VAL A O 1
ATOM 627 N N . GLY A 1 87 ? 7.756 -3.717 -12.582 1.00 68.69 87 GLY A N 1
ATOM 628 C CA . GLY A 1 87 ? 9.110 -3.235 -12.850 1.00 68.69 87 GLY A CA 1
ATOM 629 C C . GLY A 1 87 ? 9.720 -3.971 -14.046 1.00 68.69 87 GLY A C 1
ATOM 630 O O . GLY A 1 87 ? 9.007 -4.684 -14.757 1.00 68.69 87 GLY A O 1
ATOM 631 N N . LEU A 1 88 ? 11.039 -3.829 -14.244 1.00 56.72 88 LEU A N 1
ATOM 632 C CA . LEU A 1 88 ? 11.789 -4.505 -15.320 1.00 56.72 88 LEU A CA 1
ATOM 633 C C . LEU A 1 88 ? 11.534 -6.026 -15.359 1.00 56.72 88 LEU A C 1
ATOM 635 O O . LEU A 1 88 ? 11.575 -6.610 -16.435 1.00 56.72 88 LEU A O 1
ATOM 639 N N . GLU A 1 89 ? 11.153 -6.627 -14.225 1.00 55.16 89 GLU A N 1
ATOM 640 C CA . GLU A 1 89 ? 10.586 -7.975 -14.151 1.00 55.16 89 GLU A CA 1
ATOM 641 C C . GLU A 1 89 ? 9.217 -7.946 -13.459 1.00 55.16 89 GLU A C 1
ATOM 643 O O . GLU A 1 89 ? 9.093 -7.983 -12.235 1.00 55.16 89 GLU A O 1
ATOM 648 N N . SER A 1 9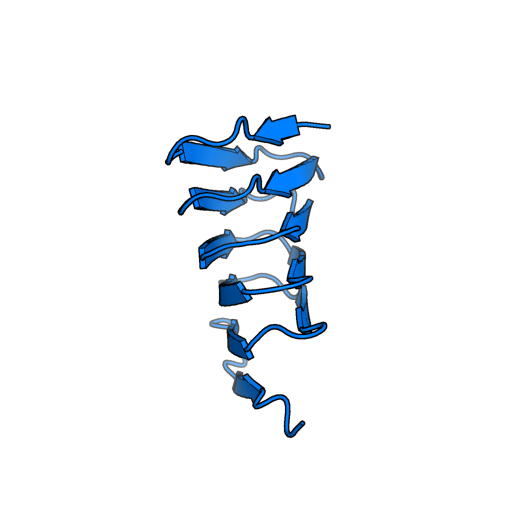0 ? 8.156 -7.810 -14.252 1.00 53.22 90 SER A N 1
ATOM 649 C CA . SER A 1 90 ? 6.789 -7.791 -13.729 1.00 53.22 90 SER A CA 1
ATOM 650 C C . SER A 1 90 ? 6.301 -9.211 -13.432 1.00 53.22 90 SER A C 1
ATOM 652 O O . SER A 1 90 ? 6.274 -10.048 -14.330 1.00 53.22 90 SER A O 1
ATOM 654 N N . SER A 1 91 ? 5.845 -9.482 -12.207 1.00 57.72 91 SER A N 1
ATOM 655 C CA . SER A 1 91 ? 5.182 -10.744 -11.840 1.00 57.72 91 SER A CA 1
ATOM 656 C C . SER A 1 91 ? 3.859 -10.462 -11.125 1.00 57.72 91 SER A C 1
ATOM 658 O O . SER A 1 91 ? 3.801 -9.688 -10.167 1.00 57.72 91 SER A O 1
ATOM 660 N N . LEU A 1 92 ? 2.769 -11.079 -11.595 1.00 60.25 92 LEU A N 1
ATOM 661 C CA . LEU A 1 92 ? 1.447 -10.995 -10.965 1.00 60.25 92 LEU A CA 1
ATOM 662 C C . LEU A 1 92 ? 1.257 -12.187 -10.026 1.00 60.25 92 LEU A C 1
ATOM 664 O O . LEU A 1 92 ? 1.143 -13.319 -10.493 1.00 60.25 92 LEU A O 1
ATOM 668 N N . PHE A 1 93 ? 1.125 -11.936 -8.722 1.00 60.84 93 PHE A N 1
ATOM 669 C CA . PHE A 1 93 ? 0.854 -12.992 -7.749 1.00 60.84 93 PHE A CA 1
ATOM 670 C C . PHE A 1 93 ? -0.538 -12.819 -7.126 1.00 60.84 93 PHE A C 1
ATOM 672 O O . PHE A 1 93 ? -0.846 -11.841 -6.436 1.00 60.84 93 PHE A O 1
ATOM 679 N N . LYS A 1 94 ? -1.422 -13.790 -7.379 1.00 59.41 94 LYS A N 1
ATOM 680 C CA . LYS A 1 94 ? -2.759 -13.858 -6.772 1.00 59.41 94 LYS A CA 1
ATOM 681 C C . LYS A 1 94 ? -2.734 -14.852 -5.618 1.00 59.41 94 LYS A C 1
ATOM 683 O O . LYS A 1 94 ? -2.723 -16.056 -5.841 1.00 59.41 94 LYS A O 1
ATOM 688 N N . PHE A 1 95 ? -2.788 -14.350 -4.390 1.00 56.09 95 PHE A N 1
ATOM 689 C CA . PHE A 1 95 ? -2.876 -15.197 -3.205 1.00 56.09 95 PHE A CA 1
ATOM 690 C C . PHE A 1 95 ? -4.343 -15.443 -2.842 1.00 56.09 95 PHE A C 1
ATOM 692 O O . PHE A 1 95 ? -5.102 -14.510 -2.562 1.00 56.09 95 PHE A O 1
ATOM 699 N N . HIS A 1 96 ? -4.743 -16.713 -2.818 1.00 53.75 96 HIS A N 1
ATOM 700 C CA . HIS A 1 96 ? -6.015 -17.140 -2.247 1.00 53.75 96 HIS A CA 1
ATOM 701 C C . HIS A 1 96 ? -5.742 -17.818 -0.906 1.00 53.75 96 HIS A C 1
ATOM 703 O O . HIS A 1 96 ? -5.151 -18.887 -0.864 1.00 53.75 96 HIS A O 1
ATOM 709 N N . SER A 1 97 ? -6.192 -17.206 0.192 1.00 47.84 97 SER A N 1
ATOM 710 C CA . SER A 1 97 ? -6.307 -17.913 1.470 1.00 47.84 97 SER A CA 1
ATOM 711 C C . SER A 1 97 ? -7.448 -18.929 1.342 1.00 47.84 97 SER A C 1
ATOM 713 O O . SER A 1 97 ? -8.625 -18.546 1.265 1.00 47.84 97 SER A O 1
ATOM 715 N N . SER A 1 98 ? -7.094 -20.209 1.236 1.00 46.50 98 SER A N 1
ATOM 716 C CA . SER A 1 98 ? -7.990 -21.333 1.503 1.00 46.50 98 SER A CA 1
ATOM 717 C C . SER A 1 98 ? -8.135 -21.467 3.016 1.00 46.50 98 SER A C 1
ATOM 719 O O . SER A 1 98 ? -7.140 -21.636 3.719 1.00 46.50 98 SER A O 1
ATOM 721 N N . THR A 1 99 ? -9.363 -21.291 3.495 1.00 50.47 99 THR A N 1
ATOM 722 C CA . THR A 1 99 ? -9.787 -21.665 4.851 1.00 50.47 99 THR A CA 1
ATOM 723 C C . THR A 1 99 ? -9.819 -23.167 5.001 1.00 50.47 99 THR A C 1
ATOM 725 O O . THR A 1 99 ? -10.276 -23.800 4.021 1.00 50.47 99 THR A O 1
#